Protein AF-R6K1G7-F1 (afdb_monomer)

pLDDT: mean 92.21, std 7.24, range [58.66, 98.25]

Organism: NCBI:txid1263065

Solvent-accessible surface area (backbone atoms only — not comparable to full-atom values): 4818 Å² total; per-residue (Å²): 137,64,81,57,67,41,79,56,86,52,72,58,79,93,80,90,78,90,61,98,43,72,68,55,42,49,51,54,51,47,53,35,40,78,68,59,76,52,75,87,51,83,87,24,53,57,90,68,63,69,76,80,28,49,47,75,52,82,88,60,54,74,69,60,40,61,72,52,81,82,86,130

Radius of gyration: 18.12 Å; Cα contacts (8 Å, |Δi|>4): 54; chains: 1; bounding box: 39×26×46 Å

InterPro domains:
  IPR025575 DpnD/PcfM-like, C-terminal domain [PF14207] (3-44)

Secondary structure (DSSP, 8-state):
----EEE---B--------SSHHHHHHHHHHHHHTTSS---GGGB----HHHHEEE--SS-HHHHHHSPPP-

Structure (mmCIF, N/CA/C/O backbone):
data_AF-R6K1G7-F1
#
_entry.id   AF-R6K1G7-F1
#
loop_
_atom_site.group_PDB
_atom_site.id
_atom_site.type_symbol
_atom_site.label_atom_id
_atom_site.label_alt_id
_atom_site.label_comp_id
_atom_site.label_asym_id
_atom_site.label_entity_id
_atom_site.label_seq_id
_atom_site.pdbx_PDB_ins_code
_atom_site.Cartn_x
_atom_site.Cartn_y
_atom_site.Cartn_z
_atom_site.occupancy
_atom_site.B_iso_or_equiv
_atom_site.auth_seq_id
_atom_site.auth_comp_id
_atom_site.auth_asym_id
_atom_site.auth_atom_id
_atom_site.pdbx_PDB_model_num
ATOM 1 N N . MET A 1 1 ? 21.574 -4.923 -20.380 1.00 88.44 1 MET A N 1
ATOM 2 C CA . MET A 1 1 ? 21.465 -4.509 -18.972 1.00 88.44 1 MET A CA 1
ATOM 3 C C . MET A 1 1 ? 20.025 -4.104 -18.766 1.00 88.44 1 MET A C 1
ATOM 5 O O . MET A 1 1 ? 19.576 -3.183 -19.439 1.00 88.44 1 MET A O 1
ATOM 9 N N . LYS A 1 2 ? 19.298 -4.879 -17.968 1.00 93.56 2 LYS A N 1
ATOM 10 C CA . LYS A 1 2 ? 17.898 -4.630 -17.623 1.00 93.56 2 LYS A CA 1
ATOM 11 C C . LYS A 1 2 ? 17.822 -3.713 -16.406 1.00 93.56 2 LYS A C 1
ATOM 13 O O . LYS A 1 2 ? 18.735 -3.730 -15.581 1.00 93.56 2 LYS A O 1
ATOM 18 N N . TYR A 1 3 ? 16.739 -2.947 -16.319 1.00 94.12 3 TYR A N 1
ATOM 19 C CA . TYR A 1 3 ? 16.406 -2.086 -15.188 1.00 94.12 3 TYR A CA 1
ATOM 20 C C . TYR A 1 3 ? 15.003 -2.442 -14.712 1.00 94.12 3 TYR A C 1
ATOM 22 O O . TYR A 1 3 ? 14.094 -2.556 -15.534 1.00 94.12 3 TYR A O 1
ATOM 30 N N . CYS A 1 4 ? 14.820 -2.597 -13.403 1.00 95.12 4 CYS A N 1
ATOM 31 C CA . CYS A 1 4 ? 13.499 -2.789 -12.826 1.00 95.12 4 CYS A CA 1
ATOM 32 C C . CYS A 1 4 ? 12.929 -1.429 -12.415 1.00 95.12 4 CYS A C 1
ATOM 34 O O . CYS A 1 4 ? 13.453 -0.767 -11.517 1.00 95.12 4 CYS A O 1
ATOM 36 N N . ILE A 1 5 ? 11.880 -1.002 -13.113 1.00 94.31 5 ILE A N 1
ATOM 37 C CA . ILE A 1 5 ? 11.159 0.239 -12.838 1.00 94.31 5 ILE A CA 1
ATOM 38 C C . ILE A 1 5 ? 9.775 -0.143 -12.325 1.00 94.31 5 ILE A C 1
ATOM 40 O O . ILE A 1 5 ? 9.016 -0.815 -13.022 1.00 94.31 5 ILE A O 1
ATOM 44 N N . ALA A 1 6 ? 9.457 0.273 -11.106 1.00 92.81 6 ALA A N 1
ATOM 45 C CA . ALA A 1 6 ? 8.127 0.144 -10.550 1.00 92.81 6 ALA A CA 1
ATOM 46 C C . ALA A 1 6 ? 7.210 1.192 -11.185 1.00 92.81 6 ALA A C 1
ATOM 48 O O . ALA A 1 6 ? 7.562 2.368 -11.249 1.00 92.81 6 ALA A O 1
ATOM 49 N N . VAL A 1 7 ? 6.039 0.751 -11.641 1.00 91.75 7 VAL A N 1
ATOM 50 C CA . VAL A 1 7 ? 4.909 1.613 -11.994 1.00 91.75 7 VAL A CA 1
ATOM 51 C C . VAL A 1 7 ? 3.802 1.273 -11.005 1.00 91.75 7 VAL A C 1
ATOM 53 O O . VAL A 1 7 ? 3.271 0.164 -11.043 1.00 91.75 7 VAL A O 1
ATOM 56 N N . GLN A 1 8 ? 3.507 2.180 -10.079 1.00 90.88 8 GLN A N 1
ATOM 57 C CA . GLN A 1 8 ? 2.592 1.934 -8.967 1.00 90.88 8 GLN A CA 1
ATOM 58 C C . GLN A 1 8 ? 1.504 3.001 -8.914 1.00 90.88 8 GLN A C 1
ATOM 60 O O . GLN A 1 8 ? 1.784 4.178 -9.084 1.00 90.88 8 GLN A O 1
ATOM 65 N N . GLU A 1 9 ? 0.278 2.588 -8.603 1.00 89.94 9 GLU A N 1
ATOM 66 C CA . GLU A 1 9 ? -0.822 3.470 -8.216 1.00 89.94 9 GLU A CA 1
ATOM 67 C C . GLU A 1 9 ? -1.219 3.181 -6.759 1.00 89.94 9 GLU A C 1
ATOM 69 O O . GLU A 1 9 ? -0.998 2.077 -6.253 1.00 89.94 9 GLU A O 1
ATOM 74 N N . ILE A 1 10 ? -1.794 4.169 -6.066 1.00 90.69 10 ILE A N 1
ATOM 75 C CA . ILE A 1 10 ? -2.251 4.028 -4.676 1.00 90.69 10 ILE A CA 1
ATOM 76 C C . ILE A 1 10 ? -3.759 4.260 -4.625 1.00 90.69 10 ILE A C 1
ATOM 78 O O . ILE A 1 10 ? -4.251 5.256 -5.157 1.00 90.69 10 ILE A O 1
ATOM 82 N N . LEU A 1 11 ? -4.476 3.367 -3.940 1.00 94.12 11 LEU A N 1
ATOM 83 C CA . LEU A 1 11 ? -5.875 3.567 -3.565 1.00 94.12 11 LEU A CA 1
ATOM 84 C C . LEU A 1 11 ? -5.950 4.081 -2.120 1.00 94.12 11 LEU A C 1
ATOM 86 O O . LEU A 1 11 ? -5.228 3.589 -1.248 1.00 94.12 11 LEU A O 1
ATOM 90 N N . ARG A 1 12 ? -6.810 5.066 -1.849 1.00 93.88 12 ARG A N 1
ATOM 91 C CA . ARG A 1 12 ? -7.018 5.646 -0.516 1.00 93.88 12 ARG A CA 1
ATOM 92 C C . ARG A 1 12 ? -8.476 6.023 -0.301 1.00 93.88 12 ARG A C 1
ATOM 94 O O . ARG A 1 12 ? -9.070 6.693 -1.133 1.00 93.88 12 ARG A O 1
ATOM 101 N N . LYS A 1 13 ? -8.984 5.673 0.880 1.00 93.94 13 LYS A N 1
ATOM 102 C CA . LYS A 1 13 ? -10.327 6.012 1.345 1.00 93.94 13 LYS A CA 1
ATOM 103 C C . LYS A 1 13 ? -10.276 6.523 2.775 1.00 93.94 13 LYS A C 1
ATOM 105 O O . LYS A 1 13 ? -9.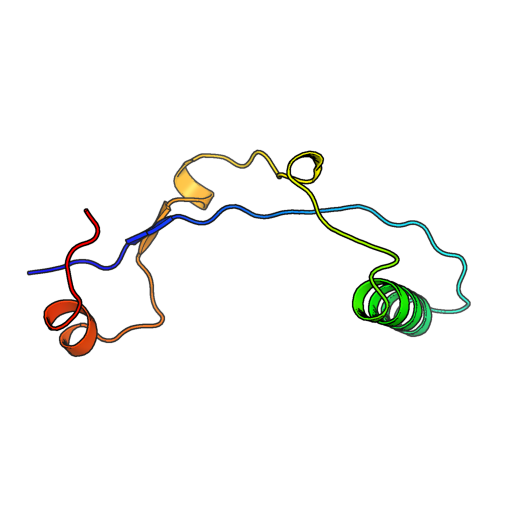750 5.844 3.656 1.00 93.94 13 LYS A O 1
ATOM 110 N N . GLU A 1 14 ? -10.818 7.710 3.019 1.00 93.94 14 GLU A N 1
ATOM 111 C CA . GLU A 1 14 ? -10.958 8.264 4.363 1.00 93.94 14 GLU A CA 1
ATOM 112 C C . GLU A 1 14 ? -12.205 7.695 5.051 1.00 93.94 14 GLU A C 1
ATOM 114 O O . GLU A 1 14 ? -13.329 7.837 4.568 1.00 93.94 14 GLU A O 1
ATOM 119 N N . VAL A 1 15 ? -12.012 7.062 6.209 1.00 94.81 15 VAL A N 1
ATOM 120 C CA . VAL A 1 15 ? -13.090 6.445 6.991 1.00 94.81 15 VAL A CA 1
ATOM 121 C C . VAL A 1 15 ? -13.199 7.147 8.338 1.00 94.81 15 VAL A C 1
ATOM 123 O O . VAL A 1 15 ? -12.208 7.315 9.045 1.00 94.81 15 VAL A O 1
ATOM 126 N N . VAL A 1 16 ? -14.417 7.550 8.698 1.00 95.38 16 VAL A N 1
ATOM 127 C CA . VAL A 1 16 ? -14.725 8.155 9.998 1.00 95.38 16 VAL A CA 1
ATOM 128 C C . VAL A 1 16 ? -15.383 7.100 10.883 1.00 95.38 16 VAL A C 1
ATOM 130 O O . VAL A 1 16 ? -16.379 6.492 10.487 1.00 95.38 16 VAL A O 1
ATOM 133 N N . VAL A 1 17 ? -14.827 6.881 12.074 1.00 96.31 17 VAL A N 1
ATOM 134 C CA . VAL A 1 17 ? -15.346 5.950 13.085 1.00 96.31 17 VAL A CA 1
ATOM 135 C C . VAL A 1 17 ? -15.365 6.618 14.457 1.00 96.31 17 VAL A C 1
ATOM 137 O O . VAL A 1 17 ? -14.547 7.493 14.736 1.00 96.31 17 VAL A O 1
ATOM 140 N N . GLU A 1 18 ? -16.299 6.204 15.305 1.00 97.12 18 GLU A N 1
ATOM 141 C CA . GLU A 1 18 ? -16.313 6.556 16.726 1.00 97.12 18 GLU A CA 1
ATOM 142 C C . GLU A 1 18 ? -15.537 5.483 17.502 1.00 97.12 18 GLU A C 1
ATOM 144 O O . GLU A 1 18 ? -15.775 4.293 17.296 1.00 97.12 18 GLU A O 1
ATOM 149 N N . ALA A 1 19 ? -14.596 5.901 18.348 1.00 97.44 19 ALA A N 1
ATOM 150 C CA . ALA A 1 19 ? -13.774 5.030 19.189 1.00 97.44 19 ALA A CA 1
ATOM 151 C C . ALA A 1 19 ? -13.229 5.825 20.386 1.00 97.44 19 ALA A C 1
ATOM 153 O O . ALA A 1 19 ? -13.100 7.053 20.306 1.00 97.44 19 ALA A O 1
ATOM 154 N N . ASP A 1 20 ? -12.854 5.137 21.463 1.00 97.75 20 ASP A N 1
ATOM 155 C CA . ASP A 1 20 ? -12.293 5.761 22.666 1.00 97.75 20 ASP A CA 1
ATOM 156 C C . ASP A 1 20 ? -10.784 6.048 22.524 1.00 97.75 20 ASP A C 1
ATOM 158 O O . ASP A 1 20 ? -10.203 6.797 23.317 1.00 97.75 20 ASP A O 1
ATOM 162 N N . SER A 1 21 ? -10.125 5.479 21.505 1.00 98.25 21 SER A N 1
ATOM 163 C CA . SER A 1 21 ? -8.706 5.704 21.205 1.00 98.25 21 SER A CA 1
ATOM 164 C C . SER A 1 21 ? -8.361 5.526 19.723 1.00 98.25 21 SER A C 1
ATOM 166 O O . SER A 1 21 ? -9.127 4.959 18.946 1.00 98.25 21 SER A O 1
ATOM 168 N N . ILE A 1 22 ? -7.172 5.992 19.324 1.00 97.69 22 ILE A N 1
ATOM 169 C CA . ILE A 1 22 ? -6.676 5.813 17.952 1.00 97.69 22 ILE A CA 1
ATOM 170 C C . ILE A 1 22 ? -6.347 4.348 17.637 1.00 97.69 22 ILE A C 1
ATOM 172 O O . ILE A 1 22 ? -6.581 3.913 16.512 1.00 97.69 22 ILE A O 1
ATOM 176 N N . ASP A 1 23 ? -5.843 3.589 18.615 1.00 98.06 23 ASP A N 1
ATOM 177 C CA . ASP A 1 23 ? -5.524 2.169 18.438 1.00 98.06 23 ASP A CA 1
ATOM 178 C C . ASP A 1 23 ? -6.808 1.368 18.200 1.00 98.06 23 ASP A C 1
ATOM 180 O O . ASP A 1 23 ? -6.901 0.630 17.223 1.00 98.06 23 ASP A O 1
ATOM 184 N N . GLU A 1 24 ? -7.840 1.618 19.011 1.00 98.19 24 GLU A N 1
ATOM 185 C CA . GLU A 1 24 ? -9.168 1.032 18.816 1.00 98.19 24 GLU A CA 1
ATOM 186 C C . GLU A 1 24 ? -9.783 1.444 17.471 1.00 98.19 24 GLU A C 1
ATOM 188 O O . GLU A 1 24 ? -10.299 0.595 16.749 1.00 98.19 24 GLU A O 1
ATOM 193 N N . ALA A 1 25 ? -9.684 2.721 17.079 1.00 98.25 25 ALA A N 1
ATOM 194 C CA . ALA A 1 25 ? -10.147 3.172 15.766 1.00 98.25 25 ALA A CA 1
ATOM 195 C C . ALA A 1 25 ? -9.450 2.414 14.622 1.00 98.25 25 ALA A C 1
ATOM 197 O O . ALA A 1 25 ? -10.105 2.026 13.653 1.00 98.25 25 ALA A O 1
ATOM 198 N N . CYS A 1 26 ? -8.138 2.177 14.732 1.00 97.69 26 CYS A N 1
ATOM 199 C CA . CYS A 1 26 ? -7.389 1.392 13.752 1.00 97.69 26 CYS A CA 1
ATOM 200 C C . CYS A 1 26 ? -7.847 -0.067 13.723 1.00 97.69 26 CYS A C 1
ATOM 202 O O . CYS A 1 26 ? -8.029 -0.614 12.638 1.00 97.69 26 CYS A O 1
ATOM 204 N N . ASP A 1 27 ? -8.047 -0.688 14.884 1.00 98.06 27 ASP A N 1
ATOM 205 C CA . ASP A 1 27 ? -8.483 -2.082 14.981 1.00 98.06 27 ASP A CA 1
ATOM 206 C C . ASP A 1 27 ? -9.894 -2.280 14.410 1.00 98.06 27 ASP A C 1
ATOM 208 O O . ASP A 1 27 ? -10.107 -3.201 13.623 1.00 98.06 27 ASP A O 1
ATOM 212 N N . LEU A 1 28 ? -10.822 -1.358 14.684 1.00 97.75 28 LEU A N 1
ATOM 213 C CA . LEU A 1 28 ? -12.164 -1.362 14.092 1.00 97.75 28 LEU A CA 1
ATOM 214 C C . LEU A 1 28 ? -12.128 -1.237 12.563 1.00 97.75 28 LEU A C 1
ATOM 216 O O . LEU A 1 28 ? -12.888 -1.900 11.85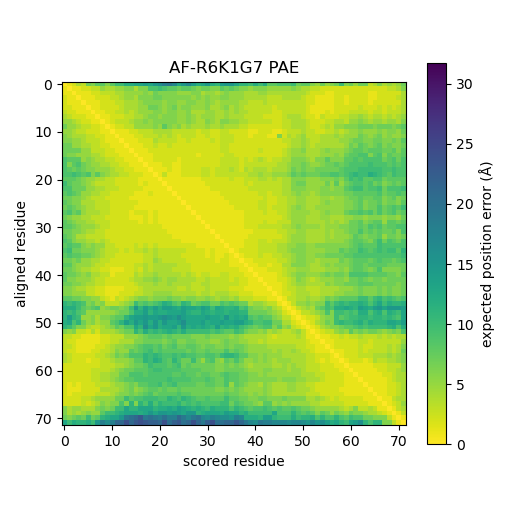9 1.00 97.75 28 LEU A O 1
ATOM 220 N N . VAL A 1 29 ? -11.271 -0.364 12.024 1.00 97.44 29 VAL A N 1
ATOM 221 C CA . VAL A 1 29 ? -11.136 -0.200 10.567 1.00 97.44 29 VAL A CA 1
ATOM 222 C C . VAL A 1 29 ? -10.484 -1.429 9.930 1.00 97.44 29 VAL A C 1
ATOM 224 O O . VAL A 1 29 ? -10.922 -1.836 8.856 1.00 97.44 29 VAL A O 1
ATOM 227 N N . ARG A 1 30 ? -9.494 -2.051 10.587 1.00 96.88 30 ARG A N 1
ATOM 228 C CA . ARG A 1 30 ? -8.892 -3.318 10.134 1.00 96.88 30 ARG A CA 1
ATOM 229 C C . ARG A 1 30 ? -9.928 -4.429 10.071 1.00 96.88 30 ARG A C 1
ATOM 231 O O . ARG A 1 30 ? -10.058 -5.052 9.029 1.00 96.88 30 ARG A O 1
ATOM 238 N N . GLU A 1 31 ? -10.712 -4.610 11.131 1.00 97.19 31 GLU A N 1
ATOM 239 C CA . GLU A 1 31 ? -11.765 -5.628 11.167 1.00 97.19 31 GLU A CA 1
ATOM 240 C C . GLU A 1 31 ? -12.796 -5.417 10.047 1.00 97.19 31 GLU A C 1
ATOM 242 O O . GLU A 1 31 ? -13.175 -6.368 9.368 1.00 97.19 31 GLU A O 1
ATOM 247 N N . LYS A 1 32 ? -13.220 -4.173 9.791 1.00 96.50 32 LYS A N 1
ATOM 248 C CA . LYS A 1 32 ? -14.119 -3.859 8.665 1.00 96.50 32 LYS A CA 1
ATOM 249 C C . LYS A 1 32 ? -13.492 -4.154 7.302 1.00 96.50 32 LYS A C 1
ATOM 251 O O . LYS A 1 32 ? -14.192 -4.581 6.391 1.00 96.50 32 LYS A O 1
ATOM 256 N N . TYR A 1 33 ? -12.198 -3.901 7.139 1.00 96.19 33 TYR A N 1
ATOM 257 C CA . TYR A 1 33 ? -11.492 -4.213 5.898 1.00 96.19 33 TYR A CA 1
ATOM 258 C C . TYR A 1 33 ? -11.365 -5.729 5.691 1.00 96.19 33 TYR A C 1
ATOM 260 O O . TYR A 1 33 ? -11.675 -6.224 4.612 1.00 96.19 33 TYR A O 1
ATOM 268 N N . ASP A 1 34 ? -10.998 -6.470 6.740 1.00 96.88 34 ASP A N 1
ATOM 269 C CA . ASP A 1 34 ? -10.868 -7.932 6.715 1.00 96.88 34 ASP A CA 1
ATOM 270 C C . ASP A 1 34 ? -12.208 -8.637 6.446 1.00 96.88 34 ASP A C 1
ATOM 272 O O . ASP A 1 34 ? -12.240 -9.697 5.823 1.00 96.88 34 ASP A O 1
ATOM 276 N N . ASN A 1 35 ? -13.319 -8.033 6.880 1.00 97.38 35 ASN A N 1
ATOM 277 C CA . ASN A 1 35 ? -14.678 -8.502 6.600 1.00 97.38 35 ASN A CA 1
ATOM 278 C C . ASN A 1 35 ? -15.253 -7.995 5.263 1.00 97.38 35 ASN A C 1
ATOM 280 O O . ASN A 1 35 ? -16.429 -8.220 4.991 1.00 97.38 35 ASN A O 1
ATOM 284 N N . GLU A 1 36 ? -14.453 -7.315 4.434 1.00 95.06 36 GLU A N 1
ATOM 285 C CA . GLU A 1 36 ? -14.867 -6.737 3.145 1.00 95.06 36 GLU A CA 1
ATOM 286 C C . GLU A 1 36 ? -15.984 -5.669 3.247 1.00 95.06 36 GLU A C 1
ATOM 288 O O . GLU A 1 36 ? -16.582 -5.288 2.240 1.00 95.06 36 GLU A O 1
ATOM 293 N N . ASP A 1 37 ? -16.240 -5.109 4.436 1.00 95.88 37 ASP A N 1
ATOM 294 C CA . ASP A 1 37 ? -17.152 -3.967 4.618 1.00 95.88 37 ASP A CA 1
ATOM 295 C C . ASP A 1 37 ? -16.550 -2.666 4.051 1.00 95.88 37 ASP A C 1
ATOM 297 O O . ASP A 1 37 ? -17.267 -1.732 3.677 1.00 95.88 37 ASP A O 1
ATOM 301 N N . ILE A 1 38 ? -15.216 -2.589 3.993 1.00 94.31 38 ILE A N 1
ATOM 302 C CA . ILE A 1 38 ? -14.465 -1.522 3.328 1.00 94.31 38 ILE A CA 1
ATOM 303 C C . ILE A 1 38 ? -13.718 -2.135 2.148 1.00 94.31 38 ILE A C 1
ATOM 305 O O . ILE A 1 38 ? -12.705 -2.802 2.325 1.00 94.31 38 ILE A O 1
ATOM 309 N N . VAL A 1 39 ? -14.180 -1.839 0.936 1.00 94.31 39 VAL A N 1
ATOM 310 C CA . VAL A 1 39 ? -13.487 -2.197 -0.306 1.00 94.31 39 VAL A CA 1
ATOM 311 C C . VAL A 1 39 ? -12.986 -0.924 -0.979 1.00 94.31 39 VAL A C 1
ATOM 313 O O . VAL A 1 39 ? -13.724 0.064 -1.070 1.00 94.31 39 VAL A O 1
ATOM 316 N N . LEU A 1 40 ? -11.724 -0.957 -1.413 1.00 94.94 40 LEU A N 1
ATOM 317 C CA . LEU A 1 40 ? -11.095 0.084 -2.223 1.00 94.94 40 LEU A CA 1
ATOM 318 C C . LEU A 1 40 ? -11.337 -0.221 -3.703 1.00 94.94 40 LEU A C 1
ATOM 320 O O . LEU A 1 40 ? -10.997 -1.303 -4.184 1.00 94.94 40 LEU A O 1
ATOM 324 N N . GLY A 1 41 ? -11.933 0.730 -4.412 1.00 93.12 41 GLY A N 1
ATOM 325 C CA . GLY A 1 41 ? -12.231 0.639 -5.837 1.00 93.12 41 GLY A CA 1
ATOM 326 C C . GLY A 1 41 ? -11.437 1.638 -6.673 1.00 93.12 41 GLY A C 1
ATOM 327 O O . GLY A 1 41 ? -10.611 2.399 -6.177 1.00 93.12 41 GLY A O 1
ATOM 328 N N . SER A 1 42 ? -11.731 1.684 -7.972 1.00 92.75 42 SER A N 1
ATOM 329 C CA . SER A 1 42 ? -11.127 2.658 -8.895 1.00 92.75 42 SER A CA 1
ATOM 330 C C . SER A 1 42 ? -11.454 4.115 -8.550 1.00 92.75 42 SER A C 1
ATOM 332 O O . SER A 1 42 ? -10.747 5.024 -8.966 1.00 92.75 42 SER A O 1
ATOM 334 N N . GLU A 1 43 ? -12.542 4.347 -7.819 1.00 91.75 43 GLU A N 1
ATOM 335 C CA . GLU A 1 43 ? -12.929 5.664 -7.298 1.00 91.75 43 GLU A CA 1
ATOM 336 C C . GLU A 1 43 ? -12.009 6.178 -6.189 1.00 91.75 43 GLU A C 1
ATOM 338 O O . GLU A 1 43 ? -11.886 7.388 -6.018 1.00 91.75 43 GLU A O 1
ATOM 343 N N . ASP A 1 44 ? -11.325 5.272 -5.491 1.00 95.06 44 ASP A N 1
ATOM 344 C CA . ASP A 1 44 ? -10.379 5.588 -4.422 1.00 95.06 44 ASP A CA 1
ATOM 345 C C . ASP A 1 44 ? -8.962 5.848 -4.972 1.00 95.06 44 ASP A C 1
ATOM 347 O O . ASP A 1 44 ? -8.004 5.981 -4.210 1.00 95.06 44 ASP A O 1
ATOM 351 N N . LEU A 1 45 ? -8.793 5.899 -6.30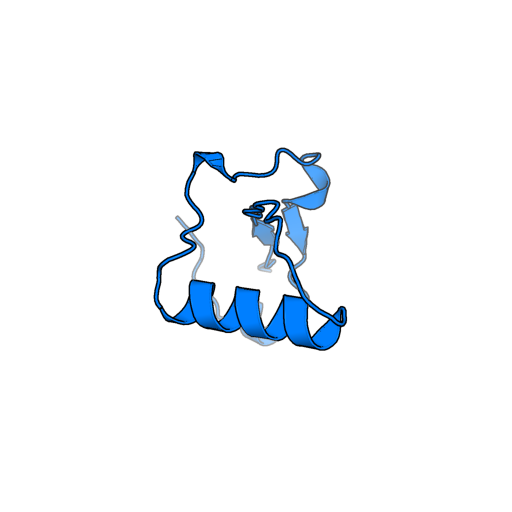0 1.00 93.00 45 LEU A N 1
ATOM 352 C CA . LEU A 1 45 ? -7.506 6.149 -6.942 1.00 93.00 45 LEU A CA 1
ATOM 353 C C . LEU A 1 45 ? -6.981 7.543 -6.586 1.00 93.00 45 LEU A C 1
ATOM 355 O O . LEU A 1 45 ? -7.590 8.569 -6.898 1.00 93.00 45 LEU A O 1
ATOM 359 N N . VAL A 1 46 ? -5.797 7.587 -5.981 1.00 89.19 46 VAL A N 1
ATOM 360 C CA . VAL A 1 46 ? -5.139 8.845 -5.638 1.00 89.19 46 VAL A CA 1
ATOM 361 C C . VAL A 1 46 ? -4.385 9.366 -6.851 1.00 89.19 46 VAL A C 1
ATOM 363 O O . VAL A 1 46 ? -3.421 8.756 -7.303 1.00 89.19 46 VAL A O 1
ATOM 366 N N . SER A 1 47 ? -4.770 10.543 -7.342 1.00 83.44 47 SER A N 1
ATO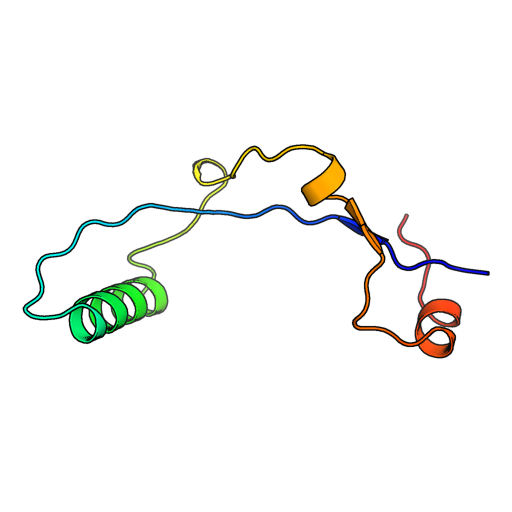M 367 C CA . SER A 1 47 ? -3.999 11.260 -8.360 1.00 83.44 47 SER A CA 1
ATOM 368 C C . SER A 1 47 ? -2.775 11.932 -7.727 1.00 83.44 47 SER A C 1
ATOM 370 O O . SER A 1 47 ? -2.894 13.005 -7.135 1.00 83.44 47 SER A O 1
ATOM 372 N N . MET A 1 48 ? -1.596 11.333 -7.888 1.00 75.12 48 MET A N 1
ATOM 373 C CA . MET A 1 48 ? -0.299 11.897 -7.491 1.00 75.12 48 MET A CA 1
ATOM 374 C C . MET A 1 48 ? 0.477 12.421 -8.718 1.00 75.12 48 MET A C 1
ATOM 376 O O . MET A 1 48 ? 0.104 12.140 -9.863 1.00 75.12 48 MET A O 1
ATOM 380 N N . PRO A 1 49 ? 1.535 13.232 -8.531 1.00 78.56 49 PRO A N 1
ATOM 381 C CA . PRO A 1 49 ? 2.451 13.583 -9.613 1.00 78.56 49 PRO A CA 1
ATOM 382 C C . PRO A 1 49 ? 3.066 12.332 -10.258 1.00 78.56 49 PRO A C 1
ATOM 384 O O . PRO A 1 49 ? 3.356 11.354 -9.577 1.00 78.56 49 PRO A O 1
ATOM 387 N N . ARG A 1 50 ? 3.316 12.369 -11.575 1.00 68.19 50 ARG A N 1
ATOM 388 C CA . ARG A 1 50 ? 3.842 11.206 -12.323 1.00 68.19 50 ARG A CA 1
ATOM 389 C C . ARG A 1 50 ? 5.150 10.647 -11.763 1.00 68.19 50 ARG A C 1
ATOM 391 O O . ARG A 1 50 ? 5.339 9.437 -11.794 1.00 68.19 50 ARG A O 1
ATOM 398 N N . ASP A 1 51 ? 6.015 11.516 -11.251 1.00 72.88 51 ASP A N 1
ATOM 399 C CA . ASP A 1 51 ? 7.329 11.133 -10.726 1.00 72.88 51 ASP A CA 1
ATOM 400 C C . ASP A 1 51 ? 7.239 10.353 -9.398 1.00 72.88 51 ASP A C 1
ATOM 402 O O . ASP A 1 51 ? 8.217 9.741 -8.985 1.00 72.88 51 ASP A O 1
ATOM 406 N N . GLU A 1 52 ? 6.071 10.328 -8.743 1.00 79.19 52 GLU A N 1
ATOM 407 C CA . GLU A 1 52 ? 5.820 9.506 -7.548 1.00 79.19 52 GLU A 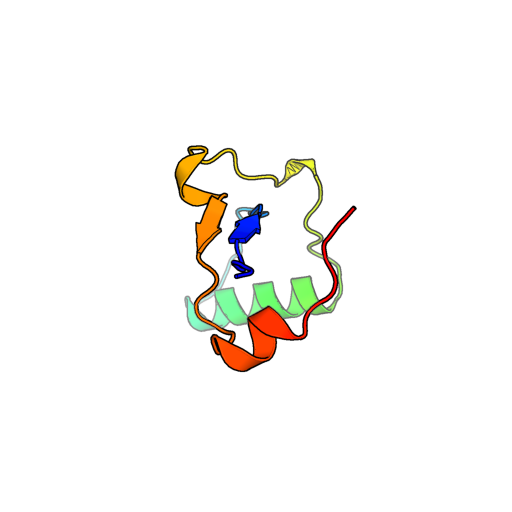CA 1
ATOM 408 C C . GLU A 1 52 ? 5.285 8.106 -7.893 1.00 79.19 52 GLU A C 1
ATOM 410 O O . GLU A 1 52 ? 5.305 7.211 -7.053 1.00 79.19 52 GLU A O 1
ATOM 415 N N . PHE A 1 53 ? 4.833 7.895 -9.133 1.00 85.06 53 PHE A N 1
ATOM 416 C CA . PHE A 1 53 ? 4.305 6.610 -9.594 1.00 85.06 53 PHE A CA 1
ATOM 417 C C . PHE A 1 53 ? 5.342 5.743 -10.305 1.00 85.06 53 PHE A C 1
ATOM 419 O O . PHE A 1 53 ? 5.143 4.535 -10.414 1.00 85.06 53 PHE A O 1
ATOM 426 N N . ILE A 1 54 ? 6.417 6.346 -10.824 1.00 90.62 54 ILE A N 1
ATOM 427 C CA . ILE A 1 54 ? 7.432 5.660 -11.628 1.00 90.62 54 ILE A CA 1
ATOM 428 C C . ILE A 1 54 ? 8.803 5.851 -10.988 1.00 90.62 54 ILE A C 1
ATOM 430 O O . ILE A 1 54 ? 9.356 6.948 -11.015 1.00 90.62 54 ILE A O 1
ATOM 434 N N . PHE A 1 55 ? 9.376 4.779 -10.448 1.00 91.00 55 PHE A N 1
ATOM 435 C CA . PHE A 1 55 ? 10.656 4.833 -9.740 1.00 91.00 55 PHE A CA 1
ATOM 436 C C . PHE A 1 55 ? 11.446 3.529 -9.886 1.00 91.00 55 PHE A C 1
ATOM 438 O O . PHE A 1 55 ? 10.903 2.492 -10.260 1.00 91.00 55 PHE A O 1
ATOM 445 N N . GLN A 1 56 ? 12.755 3.575 -9.628 1.00 92.81 56 GLN A N 1
ATOM 446 C CA . GLN A 1 56 ? 13.585 2.370 -9.638 1.00 92.81 56 GLN A CA 1
ATOM 447 C C . GLN A 1 56 ? 13.187 1.460 -8.471 1.00 92.81 56 GLN A C 1
ATOM 449 O O . GLN A 1 56 ? 13.190 1.900 -7.325 1.00 92.81 56 GLN A O 1
ATOM 454 N N . ALA A 1 57 ? 12.870 0.201 -8.769 1.00 93.31 57 ALA A N 1
ATOM 455 C CA . ALA A 1 57 ? 12.585 -0.802 -7.752 1.00 93.31 57 ALA A CA 1
ATOM 456 C C . ALA A 1 57 ? 13.868 -1.151 -6.984 1.00 93.31 57 ALA A C 1
ATOM 458 O O . ALA A 1 57 ? 14.862 -1.551 -7.592 1.00 93.31 57 ALA A O 1
ATOM 459 N N . ASP A 1 58 ? 13.840 -1.018 -5.659 1.00 93.88 58 ASP A N 1
ATOM 460 C CA . ASP A 1 58 ? 14.982 -1.253 -4.763 1.00 93.88 58 ASP A CA 1
ATOM 461 C C . ASP A 1 58 ? 14.884 -2.572 -3.973 1.00 93.88 58 ASP A C 1
ATOM 463 O O . ASP A 1 58 ? 15.735 -2.876 -3.140 1.00 93.88 58 ASP A O 1
ATOM 467 N N . TRP A 1 59 ? 13.870 -3.388 -4.269 1.00 95.00 59 TRP A N 1
ATOM 468 C CA . TRP A 1 59 ? 13.625 -4.692 -3.646 1.00 95.00 59 TRP A CA 1
ATOM 469 C C . TRP A 1 59 ? 14.195 -5.891 -4.422 1.00 95.00 59 TRP A C 1
ATOM 471 O O . TRP A 1 59 ? 14.058 -7.019 -3.952 1.00 95.00 59 TRP A O 1
ATOM 481 N N . TYR A 1 60 ? 14.833 -5.672 -5.578 1.00 95.31 60 TYR A N 1
ATOM 482 C CA . TYR A 1 60 ? 15.536 -6.709 -6.348 1.00 95.31 60 TYR A CA 1
ATOM 483 C C . TYR A 1 60 ? 17.024 -6.383 -6.474 1.00 95.31 60 TYR A C 1
ATOM 485 O O . TYR A 1 60 ? 17.410 -5.224 -6.625 1.00 95.31 60 TYR A O 1
ATOM 493 N N . THR A 1 61 ? 17.863 -7.414 -6.460 1.00 95.62 61 THR A N 1
ATOM 494 C CA . THR A 1 61 ? 19.289 -7.289 -6.780 1.00 95.62 61 THR A CA 1
ATOM 495 C C . THR A 1 61 ? 19.516 -7.146 -8.286 1.00 95.62 61 THR A C 1
ATOM 497 O O . THR A 1 61 ? 18.710 -7.595 -9.101 1.00 95.62 61 THR A O 1
ATOM 500 N N . ASP A 1 62 ? 20.654 -6.569 -8.681 1.00 94.25 62 ASP A N 1
ATOM 501 C CA . ASP A 1 62 ? 21.006 -6.404 -10.100 1.00 94.25 62 ASP A CA 1
ATOM 502 C C . ASP A 1 62 ? 21.035 -7.737 -10.868 1.00 94.25 62 ASP A C 1
ATOM 504 O O . ASP A 1 62 ? 20.663 -7.769 -12.043 1.00 94.25 62 ASP A O 1
ATOM 508 N N . GLU A 1 63 ? 21.470 -8.821 -10.209 1.00 94.56 63 GLU A N 1
ATOM 509 C CA . GLU A 1 63 ? 21.518 -10.180 -10.766 1.00 94.56 63 GLU A CA 1
ATOM 510 C C . GLU A 1 63 ? 20.106 -10.711 -11.030 1.00 94.56 63 GLU A C 1
ATOM 512 O O . GLU A 1 63 ? 19.806 -11.087 -12.162 1.00 94.56 63 GLU A O 1
ATOM 517 N N . GLU A 1 64 ? 19.206 -10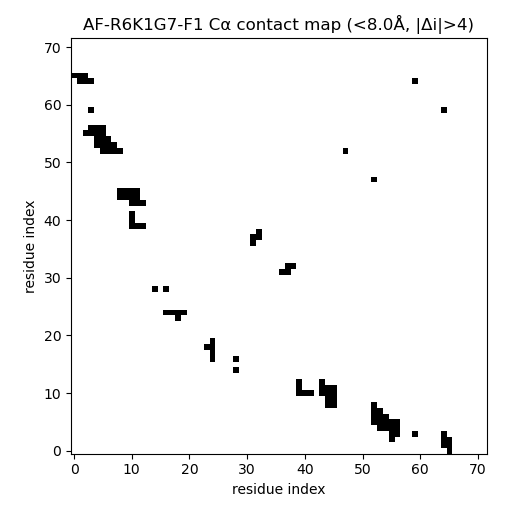.615 -10.043 1.00 95.75 64 GLU A N 1
ATOM 518 C CA . GLU A 1 64 ? 17.796 -10.993 -10.206 1.00 95.75 64 GLU A CA 1
ATOM 519 C C . GLU A 1 64 ? 17.142 -10.214 -11.354 1.00 95.75 64 GLU A C 1
ATOM 521 O O . GLU A 1 64 ? 16.466 -10.805 -12.193 1.00 95.75 64 GLU A O 1
ATOM 526 N N . VAL A 1 65 ? 17.402 -8.905 -11.459 1.00 95.69 65 VA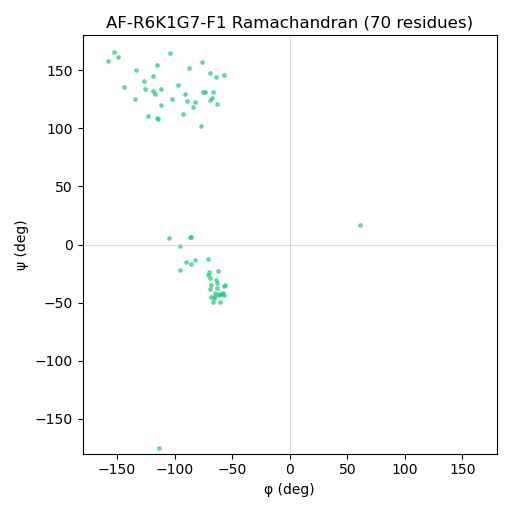L A N 1
ATOM 527 C CA . VAL A 1 65 ? 16.862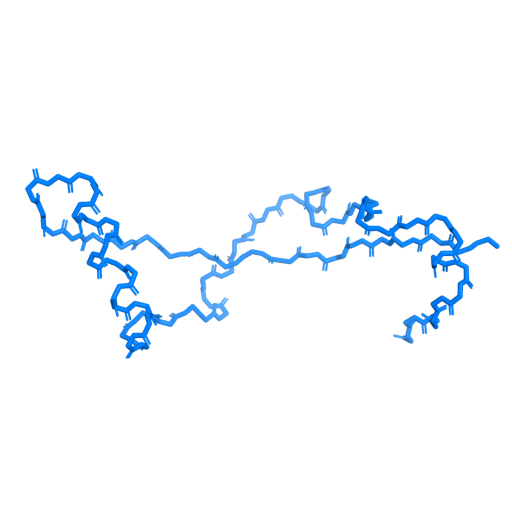 -8.064 -12.541 1.00 95.69 65 VAL A CA 1
ATOM 528 C C . VAL A 1 65 ? 17.359 -8.503 -13.920 1.00 95.69 65 VAL A C 1
ATOM 530 O O . VAL A 1 65 ? 16.618 -8.382 -14.899 1.00 95.69 65 VAL A O 1
ATOM 533 N N . GLN A 1 66 ? 18.588 -9.017 -14.044 1.00 95.38 66 GLN A N 1
ATOM 534 C CA . GLN A 1 66 ? 19.066 -9.519 -15.337 1.00 95.38 66 GLN A CA 1
ATOM 535 C C . GLN A 1 66 ? 18.337 -10.799 -15.776 1.00 95.38 66 GLN A C 1
ATOM 537 O O . GLN A 1 66 ? 18.140 -10.989 -16.984 1.00 95.38 66 GLN A O 1
ATOM 542 N N . ASP A 1 67 ? 17.872 -11.610 -14.827 1.00 95.44 67 ASP A N 1
ATOM 543 C CA . ASP A 1 67 ? 17.178 -12.875 -15.082 1.00 95.44 67 ASP A CA 1
ATOM 544 C C . ASP A 1 67 ? 15.661 -12.717 -15.316 1.00 95.44 67 ASP A C 1
ATOM 546 O O . ASP A 1 67 ? 15.040 -13.604 -15.902 1.00 95.44 67 ASP A O 1
ATOM 550 N N . MET A 1 68 ? 15.055 -11.581 -14.942 1.00 93.62 68 MET A N 1
ATOM 551 C CA . MET A 1 68 ? 13.619 -11.309 -15.149 1.00 93.62 68 MET A CA 1
ATOM 552 C C . MET A 1 68 ? 13.221 -11.240 -16.634 1.00 93.62 68 MET A C 1
ATOM 554 O O . MET A 1 68 ? 13.963 -10.705 -17.462 1.00 93.62 68 MET A O 1
ATOM 558 N N . GLU A 1 69 ? 12.025 -11.720 -16.988 1.00 91.06 69 GLU A N 1
ATOM 559 C CA . GLU A 1 69 ? 11.452 -11.512 -18.327 1.00 91.06 69 GLU A CA 1
ATOM 560 C C . GLU A 1 69 ? 11.065 -10.042 -18.543 1.00 91.06 69 GLU A C 1
ATOM 562 O O . GLU A 1 69 ? 10.683 -9.334 -17.611 1.00 91.06 69 GLU A O 1
ATOM 567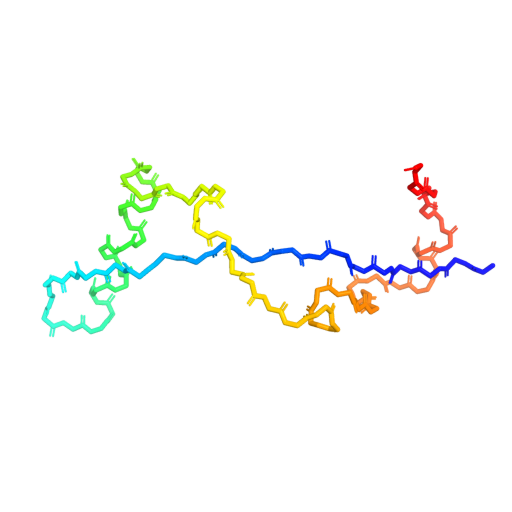 N N . GLU A 1 70 ? 11.184 -9.569 -19.784 1.00 86.56 70 GLU A N 1
ATOM 568 C CA . GLU A 1 70 ? 10.745 -8.220 -20.142 1.00 86.56 70 GLU A CA 1
ATOM 569 C C . GLU A 1 70 ? 9.213 -8.171 -20.185 1.00 86.56 70 GLU A C 1
ATOM 571 O O . GLU A 1 70 ? 8.573 -9.017 -20.813 1.00 86.56 70 GLU A O 1
ATOM 576 N N . SER A 1 71 ? 8.622 -7.174 -19.525 1.00 80.19 71 SER A N 1
ATOM 577 C CA . SER A 1 71 ? 7.187 -6.906 -19.636 1.00 80.19 71 SER A CA 1
ATOM 578 C C . SER A 1 71 ? 6.848 -6.440 -21.059 1.00 80.19 71 SER A C 1
ATOM 580 O O . SER A 1 71 ? 7.531 -5.564 -21.593 1.00 80.19 71 SER A O 1
ATOM 582 N N . ALA A 1 72 ? 5.816 -7.042 -21.660 1.00 58.66 72 ALA A N 1
ATOM 583 C CA . ALA A 1 72 ? 5.355 -6.779 -23.029 1.00 58.66 72 ALA A CA 1
ATOM 584 C C . ALA A 1 72 ? 4.519 -5.497 -23.174 1.00 58.66 72 ALA A C 1
ATOM 586 O O . ALA A 1 72 ? 3.802 -5.142 -22.210 1.00 58.66 72 ALA A O 1
#

Sequence (72 aa):
MKYCIAVQEILRKEVVVEADSIDEACDLVREKYDNEDIVLGSEDLVSMPRDEFIFQADWYTDEEVQDMEESA

Foldseek 3Di:
DFFAKAQDWDFDDDDDDDDPDPVVVVVVVVVCVVVVVDDTDPVRTDDDPRVVRIGGDPPDDPVVRVVDDDDD

Mean predicted aligned error: 5.06 Å